Protein AF-A0A3M7KXT3-F1 (afdb_monomer)

InterPro domains:
  IPR011989 Armadillo-like helical [G3DSA:1.25.10.10] (1-145)
  IPR016024 Armadillo-type fold [SSF48371] (1-139)

Structure (mmCIF, N/CA/C/O backbone):
data_AF-A0A3M7KXT3-F1
#
_entry.id   AF-A0A3M7KXT3-F1
#
loop_
_atom_site.group_PDB
_atom_site.id
_atom_site.type_symbol
_atom_site.label_atom_id
_atom_site.label_alt_id
_atom_site.label_comp_id
_atom_site.label_asym_id
_atom_site.label_entity_id
_atom_site.label_seq_id
_atom_site.pdbx_PDB_ins_code
_atom_site.Cartn_x
_atom_site.Cartn_y
_atom_site.Cartn_z
_atom_site.occupancy
_atom_site.B_iso_or_equiv
_atom_site.auth_seq_id
_atom_site.auth_comp_id
_atom_site.auth_asym_id
_atom_site.auth_atom_id
_atom_site.pdbx_PDB_model_num
ATOM 1 N N . MET A 1 1 ? 2.727 11.391 -5.020 1.00 69.75 1 MET A N 1
ATOM 2 C CA . MET A 1 1 ? 3.467 11.493 -3.740 1.00 69.75 1 MET A CA 1
ATOM 3 C C . MET A 1 1 ? 3.603 10.136 -3.061 1.00 69.75 1 MET A C 1
ATOM 5 O O . MET A 1 1 ? 4.715 9.808 -2.690 1.00 69.75 1 MET A O 1
ATOM 9 N N . LEU A 1 2 ? 2.525 9.349 -2.922 1.00 79.75 2 LEU A N 1
ATOM 10 C CA . LEU A 1 2 ? 2.594 8.008 -2.310 1.00 79.75 2 LEU A CA 1
ATOM 11 C C . LEU A 1 2 ? 2.934 6.880 -3.294 1.00 79.75 2 LEU A C 1
ATOM 13 O O . LEU A 1 2 ? 3.527 5.891 -2.888 1.00 79.75 2 LEU A O 1
ATOM 17 N N . CYS A 1 3 ? 2.559 7.023 -4.567 1.00 87.19 3 CYS A N 1
ATOM 18 C CA . CYS A 1 3 ? 2.801 6.008 -5.591 1.00 87.19 3 CYS A CA 1
ATOM 19 C C . CYS A 1 3 ? 4.293 5.804 -5.874 1.00 87.19 3 CYS A C 1
ATOM 21 O O . CYS A 1 3 ? 5.064 6.766 -5.833 1.00 87.19 3 CYS A O 1
ATOM 23 N N . PHE A 1 4 ? 4.638 4.580 -6.274 1.00 83.00 4 PHE A N 1
ATOM 24 C CA . PHE A 1 4 ? 5.933 4.217 -6.843 1.00 83.00 4 PHE A CA 1
ATOM 25 C C . PHE A 1 4 ? 6.310 5.159 -8.001 1.00 83.00 4 PHE A C 1
ATOM 27 O O . PHE A 1 4 ? 5.580 5.272 -8.993 1.00 83.00 4 PHE A O 1
ATOM 34 N N . SER A 1 5 ? 7.409 5.896 -7.838 1.00 86.94 5 SER A N 1
ATOM 35 C CA . SER A 1 5 ? 7.856 6.935 -8.773 1.00 86.94 5 SER A CA 1
ATOM 36 C C . SER A 1 5 ? 8.741 6.381 -9.899 1.00 86.94 5 SER A C 1
ATOM 38 O O . SER A 1 5 ? 9.010 5.183 -9.989 1.00 86.94 5 SER A O 1
ATOM 40 N N . GLU A 1 6 ? 9.201 7.261 -10.790 1.00 87.25 6 GLU A N 1
ATOM 41 C CA . GLU A 1 6 ? 10.234 6.918 -11.775 1.00 87.25 6 GLU A CA 1
ATOM 42 C C . GLU A 1 6 ? 11.591 6.668 -11.115 1.00 87.25 6 GLU A C 1
ATOM 44 O O . GLU A 1 6 ? 12.204 5.650 -11.406 1.00 87.25 6 GLU A O 1
ATOM 49 N N . SER A 1 7 ? 11.990 7.488 -10.137 1.00 86.50 7 SER A N 1
ATOM 50 C CA . SER A 1 7 ? 13.215 7.256 -9.358 1.00 86.50 7 SER A CA 1
ATOM 51 C C . SER A 1 7 ? 13.180 5.932 -8.585 1.00 86.50 7 SER A C 1
ATOM 53 O O . SER A 1 7 ? 14.188 5.239 -8.482 1.00 86.50 7 SER A O 1
ATOM 55 N N . ASP A 1 8 ? 12.008 5.558 -8.054 1.00 86.81 8 ASP A N 1
ATOM 56 C CA . ASP A 1 8 ? 11.800 4.259 -7.409 1.00 86.81 8 ASP A CA 1
ATOM 57 C C . ASP A 1 8 ? 11.972 3.118 -8.435 1.00 86.81 8 ASP A C 1
ATOM 59 O O . ASP A 1 8 ? 12.552 2.080 -8.120 1.00 86.81 8 ASP A O 1
ATOM 63 N N . ALA A 1 9 ? 11.500 3.316 -9.673 1.00 88.25 9 ALA A N 1
ATOM 64 C CA . ALA A 1 9 ? 11.625 2.349 -10.763 1.00 88.25 9 ALA A CA 1
ATOM 65 C C . ALA A 1 9 ? 13.071 2.164 -11.233 1.00 88.25 9 ALA A C 1
ATOM 67 O O . ALA A 1 9 ? 13.482 1.028 -11.458 1.00 88.25 9 ALA A O 1
ATOM 68 N N . GLU A 1 10 ? 13.823 3.256 -11.363 1.00 90.31 10 GLU A N 1
ATOM 69 C CA . GLU A 1 10 ? 15.248 3.244 -11.703 1.00 90.31 10 GLU A CA 1
ATOM 70 C C . GLU A 1 10 ? 16.043 2.492 -10.633 1.00 90.31 10 GLU A C 1
ATOM 72 O O . GLU A 1 10 ? 16.705 1.503 -10.942 1.00 90.31 10 GLU A O 1
ATOM 77 N N . LEU A 1 11 ? 15.876 2.862 -9.357 1.00 88.62 11 LEU A N 1
ATOM 78 C CA . LEU A 1 11 ? 16.574 2.196 -8.258 1.00 88.62 11 LEU A CA 1
ATOM 79 C C . LEU A 1 11 ? 16.202 0.712 -8.151 1.00 88.62 11 LEU A C 1
ATOM 81 O O . LEU A 1 11 ? 17.066 -0.123 -7.898 1.00 88.62 11 LEU A O 1
ATOM 85 N N . TRP A 1 12 ? 14.931 0.363 -8.368 1.00 90.31 12 TRP A N 1
ATOM 86 C CA . TRP A 1 12 ? 14.499 -1.033 -8.393 1.00 90.31 12 TRP A CA 1
ATOM 87 C C . TRP A 1 12 ? 15.176 -1.839 -9.510 1.00 90.31 12 TRP A C 1
ATOM 89 O O . TRP A 1 12 ? 15.493 -3.010 -9.306 1.00 90.31 12 TRP A O 1
ATOM 99 N N . GLN A 1 13 ? 15.376 -1.241 -10.689 1.00 90.75 13 GLN A N 1
ATOM 100 C CA . GLN A 1 13 ? 16.032 -1.901 -11.821 1.00 90.75 13 GLN A CA 1
ATOM 101 C C . GLN A 1 13 ? 17.543 -2.035 -11.618 1.00 90.75 13 GLN A C 1
ATOM 103 O O . GLN A 1 13 ? 18.102 -3.084 -11.929 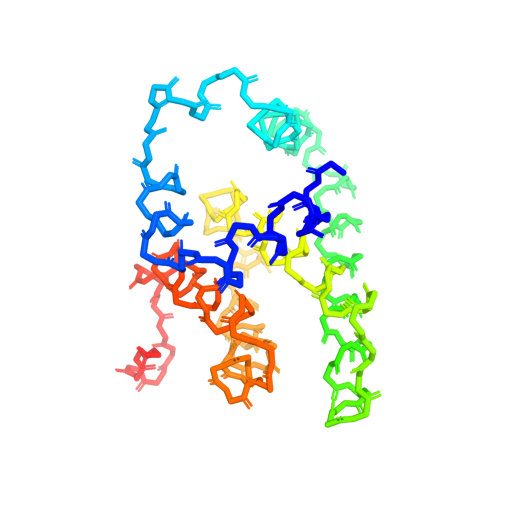1.00 90.75 13 GLN A O 1
ATOM 108 N N . GLU A 1 14 ? 18.196 -0.999 -11.093 1.00 92.94 14 GLU A N 1
ATOM 109 C CA . GLU A 1 14 ? 19.648 -0.974 -10.904 1.00 92.94 14 GLU A CA 1
ATOM 110 C C . GLU A 1 14 ? 20.096 -1.767 -9.673 1.00 92.94 14 GLU A C 1
ATOM 112 O O . GLU A 1 14 ? 21.071 -2.518 -9.729 1.00 92.94 14 GLU A O 1
ATOM 117 N N . ASN A 1 15 ? 19.400 -1.599 -8.545 1.00 91.25 15 ASN A N 1
ATOM 118 C CA . ASN A 1 15 ? 19.761 -2.206 -7.271 1.00 91.25 15 ASN A CA 1
ATOM 119 C C . ASN A 1 15 ? 18.525 -2.419 -6.367 1.00 91.25 15 ASN A C 1
ATOM 121 O O . ASN A 1 15 ? 18.273 -1.643 -5.437 1.00 91.25 15 ASN A O 1
ATOM 125 N N . PRO A 1 16 ? 17.758 -3.504 -6.580 1.00 87.50 16 PRO A N 1
ATOM 126 C CA . PRO A 1 16 ? 16.546 -3.773 -5.808 1.00 87.50 16 PRO A CA 1
ATOM 127 C C . PRO A 1 16 ? 16.821 -4.000 -4.314 1.00 87.50 16 PRO A C 1
ATOM 129 O O . PRO A 1 16 ? 15.963 -3.707 -3.484 1.00 87.50 16 PRO A O 1
ATOM 132 N N . HIS A 1 17 ? 18.012 -4.477 -3.935 1.00 87.31 17 HIS A N 1
ATOM 133 C CA . HIS A 1 17 ? 18.386 -4.618 -2.524 1.00 87.31 17 HIS A CA 1
ATOM 134 C C . HIS A 1 17 ? 18.513 -3.260 -1.833 1.00 87.31 17 HIS A C 1
ATOM 136 O O . HIS A 1 17 ? 18.034 -3.099 -0.712 1.00 87.31 17 HIS A O 1
ATOM 142 N N . GLU A 1 18 ? 19.109 -2.281 -2.514 1.00 86.94 18 GLU A N 1
ATOM 143 C CA . GLU A 1 18 ? 19.206 -0.912 -2.013 1.00 86.94 18 GLU A CA 1
ATOM 144 C C . GLU A 1 18 ? 17.829 -0.255 -1.921 1.00 86.94 18 GLU A C 1
ATOM 146 O O . GLU A 1 18 ? 17.537 0.387 -0.915 1.00 86.94 18 GLU A O 1
ATOM 151 N N . TYR A 1 19 ? 16.944 -0.481 -2.900 1.00 86.25 19 TYR A N 1
ATOM 152 C CA . TYR A 1 19 ? 15.551 -0.028 -2.811 1.00 86.25 19 TYR A CA 1
ATOM 153 C C . TYR A 1 19 ? 14.870 -0.530 -1.529 1.00 86.25 19 TYR A C 1
ATOM 155 O O . TYR A 1 19 ? 14.273 0.255 -0.790 1.00 86.25 19 TYR A O 1
ATOM 163 N N . ILE A 1 20 ? 14.988 -1.832 -1.242 1.00 84.62 20 ILE A N 1
ATOM 164 C CA . ILE A 1 20 ? 14.423 -2.418 -0.024 1.00 84.62 20 ILE A CA 1
ATOM 165 C C . ILE A 1 20 ? 15.083 -1.806 1.214 1.00 84.62 20 ILE A C 1
ATOM 167 O O . ILE A 1 20 ? 14.368 -1.349 2.099 1.00 84.62 20 ILE A O 1
ATOM 171 N N . ARG A 1 21 ? 16.422 -1.736 1.268 1.00 86.50 21 ARG A N 1
ATOM 172 C CA . ARG A 1 21 ? 17.169 -1.172 2.406 1.00 86.50 21 ARG A CA 1
ATOM 173 C C . ARG A 1 21 ? 16.723 0.256 2.725 1.00 86.50 21 ARG A C 1
ATOM 175 O O . ARG A 1 21 ? 16.440 0.546 3.884 1.00 86.50 21 ARG A O 1
ATOM 182 N N . LYS A 1 22 ? 16.616 1.117 1.708 1.00 80.69 22 LYS A N 1
ATOM 183 C CA . LYS A 1 22 ? 16.156 2.505 1.855 1.00 80.69 22 LYS A CA 1
ATOM 184 C C . LYS A 1 22 ? 14.741 2.600 2.407 1.00 80.69 22 LYS A C 1
ATOM 186 O O . LYS A 1 22 ? 14.474 3.459 3.236 1.00 80.69 22 LYS A O 1
ATOM 191 N N . GLY A 1 23 ? 13.853 1.689 2.010 1.00 73.31 23 GLY A N 1
ATOM 192 C CA . GLY A 1 23 ? 12.490 1.620 2.544 1.00 73.31 23 GLY A CA 1
ATOM 193 C C . GLY A 1 23 ? 12.402 1.349 4.054 1.00 73.31 23 GLY A C 1
ATOM 194 O O . GLY A 1 23 ? 11.344 1.573 4.634 1.00 73.31 23 GLY A O 1
ATOM 195 N N . TYR A 1 24 ? 13.485 0.888 4.689 1.00 70.94 24 TYR A N 1
ATOM 196 C CA . TYR A 1 24 ? 13.583 0.672 6.139 1.00 70.94 24 TYR A CA 1
ATOM 197 C C . TYR A 1 24 ? 14.554 1.647 6.832 1.00 70.94 24 TYR A C 1
ATOM 199 O O . TYR A 1 24 ? 14.770 1.541 8.042 1.00 70.94 24 TYR A O 1
ATOM 207 N N . ASP A 1 25 ? 15.141 2.598 6.098 1.00 76.56 25 ASP A N 1
ATOM 208 C CA . ASP A 1 25 ? 16.072 3.588 6.639 1.00 76.56 25 ASP A CA 1
ATOM 209 C C . ASP A 1 25 ? 15.306 4.799 7.195 1.00 76.56 25 ASP A C 1
ATOM 211 O O . ASP A 1 25 ? 14.981 5.753 6.489 1.00 76.56 25 ASP A O 1
ATOM 215 N N . ILE A 1 26 ? 15.009 4.752 8.496 1.00 58.78 26 ILE A N 1
ATOM 216 C CA . ILE A 1 26 ? 14.218 5.764 9.221 1.00 58.78 26 ILE A CA 1
ATOM 217 C C . ILE A 1 26 ? 14.809 7.181 9.077 1.00 58.78 26 ILE A C 1
ATOM 219 O O . ILE A 1 26 ? 14.072 8.167 9.116 1.00 58.78 26 ILE A O 1
ATOM 223 N N . ILE A 1 27 ? 16.133 7.302 8.921 1.00 57.25 27 ILE A N 1
ATOM 224 C CA . ILE A 1 27 ? 16.822 8.598 8.861 1.00 57.25 27 ILE A CA 1
ATOM 225 C C . ILE A 1 27 ? 16.683 9.221 7.467 1.00 57.25 27 ILE A C 1
ATOM 227 O O . ILE A 1 27 ? 16.436 10.426 7.359 1.00 57.25 27 ILE A O 1
ATOM 231 N N . GLU A 1 28 ? 16.803 8.415 6.409 1.00 61.69 28 GLU A N 1
ATOM 232 C CA . GLU A 1 28 ? 16.577 8.866 5.029 1.00 61.69 28 GLU A CA 1
ATOM 233 C C . GLU A 1 28 ? 15.084 9.165 4.788 1.00 61.69 28 GLU A C 1
ATOM 235 O O . GLU A 1 28 ? 14.740 10.136 4.108 1.00 61.69 28 GLU A O 1
ATOM 240 N N . ASP A 1 29 ? 14.187 8.404 5.427 1.00 62.12 29 ASP A N 1
ATOM 241 C CA . ASP A 1 29 ? 12.742 8.558 5.257 1.00 62.12 29 ASP A CA 1
ATOM 242 C C . ASP A 1 29 ? 12.165 9.794 5.974 1.00 62.12 29 ASP A C 1
ATOM 244 O O . ASP A 1 29 ? 11.166 10.354 5.522 1.00 62.12 29 ASP A O 1
ATOM 248 N N . LEU A 1 30 ? 12.808 10.304 7.035 1.00 53.81 30 LEU A N 1
ATOM 249 C CA . LEU A 1 30 ? 12.322 11.457 7.818 1.00 53.81 30 LEU A CA 1
ATOM 250 C C . LEU A 1 30 ? 12.105 12.732 6.978 1.00 53.81 30 LEU A C 1
ATOM 252 O O . LEU A 1 30 ? 11.229 13.540 7.292 1.00 53.81 30 LEU A O 1
ATOM 256 N N . HIS A 1 31 ? 12.872 12.904 5.899 1.00 57.16 31 HIS A N 1
ATOM 257 C CA . HIS A 1 31 ? 12.782 14.061 5.000 1.00 57.16 31 HIS A CA 1
ATOM 258 C C . HIS A 1 31 ? 12.130 13.729 3.652 1.00 57.16 31 HIS A C 1
ATOM 260 O O . HIS A 1 31 ? 12.094 14.573 2.752 1.00 57.16 31 HIS A O 1
ATOM 266 N N . SER A 1 32 ? 11.607 12.512 3.490 1.00 76.31 32 SER A N 1
ATOM 267 C CA . SER A 1 32 ? 11.011 12.093 2.231 1.00 76.31 32 SER A CA 1
ATOM 268 C C . SER A 1 32 ? 9.627 12.731 2.041 1.00 76.31 32 SER A C 1
ATOM 270 O O . SER A 1 32 ? 8.804 12.853 2.954 1.00 76.31 32 SER A O 1
ATOM 272 N N . THR A 1 33 ? 9.324 13.125 0.802 1.00 78.62 33 THR A N 1
ATOM 273 C CA . THR A 1 33 ? 7.985 13.599 0.407 1.00 78.62 33 THR A CA 1
ATOM 274 C C . THR A 1 33 ? 6.902 12.542 0.675 1.00 78.62 33 THR A C 1
ATOM 276 O O . THR A 1 33 ? 5.732 12.878 0.879 1.00 78.62 33 THR A O 1
ATOM 279 N N . LYS A 1 34 ? 7.298 11.264 0.692 1.00 81.31 34 LYS A N 1
ATOM 280 C CA . LYS A 1 34 ? 6.451 10.106 0.982 1.00 81.31 34 LYS A CA 1
ATOM 281 C C . LYS A 1 34 ? 6.052 10.095 2.465 1.00 81.31 34 LYS A C 1
ATOM 283 O O . LYS A 1 34 ? 4.856 10.082 2.751 1.00 81.31 34 LYS A O 1
ATOM 288 N N . THR A 1 35 ? 7.005 10.272 3.379 1.00 82.12 35 THR A N 1
ATOM 289 C CA . THR A 1 35 ? 6.760 10.403 4.827 1.00 82.12 35 THR A CA 1
ATOM 290 C C . THR A 1 35 ? 5.885 11.596 5.168 1.00 82.12 35 THR A C 1
ATOM 292 O O . THR A 1 35 ? 4.931 11.465 5.935 1.00 82.12 35 THR A O 1
ATOM 295 N N . ALA A 1 36 ? 6.134 12.757 4.558 1.00 84.88 36 ALA A N 1
ATOM 296 C CA . ALA A 1 36 ? 5.286 13.931 4.765 1.00 84.88 36 ALA A CA 1
ATOM 297 C C . ALA A 1 36 ? 3.820 13.660 4.369 1.00 84.88 36 ALA A C 1
ATOM 299 O O . ALA A 1 36 ? 2.897 14.015 5.105 1.00 84.88 36 ALA A O 1
ATOM 300 N N . ALA A 1 37 ? 3.595 12.980 3.238 1.00 87.00 37 ALA A N 1
ATOM 301 C CA . ALA A 1 37 ? 2.258 12.598 2.789 1.00 87.00 37 ALA A CA 1
ATOM 302 C C . ALA A 1 37 ? 1.603 11.546 3.706 1.00 87.00 37 ALA A C 1
ATOM 304 O O . ALA A 1 37 ? 0.411 11.651 3.997 1.00 87.00 37 ALA A O 1
ATOM 305 N N . MET A 1 38 ? 2.367 10.563 4.190 1.00 88.94 38 MET A N 1
ATOM 306 C CA . MET A 1 38 ? 1.893 9.550 5.141 1.00 88.94 38 MET A CA 1
ATOM 307 C C . MET A 1 38 ? 1.468 10.177 6.473 1.00 88.94 38 MET A C 1
ATOM 309 O O . MET A 1 38 ? 0.360 9.925 6.947 1.00 88.94 38 MET A O 1
ATOM 313 N N . ASN A 1 39 ? 2.299 11.061 7.031 1.00 88.38 39 ASN A N 1
ATOM 314 C CA . ASN A 1 39 ? 1.990 11.792 8.260 1.00 88.38 39 ASN A CA 1
ATOM 315 C C . ASN A 1 39 ? 0.739 12.660 8.089 1.00 88.38 39 ASN A C 1
ATOM 317 O O . ASN A 1 39 ? -0.139 12.660 8.951 1.00 88.38 39 ASN A O 1
ATOM 321 N N . PHE A 1 40 ? 0.607 13.343 6.949 1.00 88.25 40 PHE A N 1
ATOM 322 C CA . PHE A 1 40 ? -0.594 14.115 6.641 1.00 88.25 40 PHE A CA 1
ATOM 323 C C . PHE A 1 40 ? -1.856 13.239 6.602 1.00 88.25 40 PHE A C 1
ATOM 325 O O . PHE A 1 40 ? -2.867 13.608 7.200 1.00 88.25 40 PHE A O 1
ATOM 332 N N . LEU A 1 41 ? -1.810 12.071 5.947 1.00 87.94 41 LEU A N 1
ATOM 333 C CA . LEU A 1 41 ? -2.946 11.142 5.920 1.00 87.94 41 LEU A CA 1
ATOM 334 C C . LEU A 1 41 ? -3.333 10.665 7.321 1.00 87.94 41 LEU A C 1
ATOM 336 O O . LEU A 1 41 ? -4.524 10.621 7.647 1.00 87.94 41 LEU A O 1
ATOM 340 N N . LEU A 1 42 ? -2.338 10.327 8.143 1.00 89.00 42 LEU A N 1
ATOM 341 C CA . LEU A 1 42 ? -2.550 9.879 9.512 1.00 89.00 42 LEU A CA 1
ATOM 342 C C . LEU A 1 42 ? -3.244 10.967 10.344 1.00 89.00 42 LEU A C 1
ATOM 344 O O . LEU A 1 42 ? -4.268 10.698 10.977 1.00 89.00 42 LEU A O 1
ATOM 348 N N . GLU A 1 43 ? -2.745 12.202 10.288 1.00 88.81 43 GLU A N 1
ATOM 349 C CA . GLU A 1 43 ? -3.321 13.334 11.020 1.00 88.81 43 GLU A CA 1
ATOM 350 C C . GLU A 1 43 ? -4.716 13.719 10.515 1.00 88.81 43 GLU A C 1
ATOM 352 O O . GLU A 1 43 ? -5.622 13.973 11.318 1.00 88.81 43 GLU A O 1
ATOM 357 N N . LEU A 1 44 ? -4.946 13.680 9.199 1.00 86.44 44 LEU A N 1
ATOM 358 C CA . LEU A 1 44 ? -6.260 13.925 8.602 1.00 86.44 44 LEU A CA 1
ATOM 359 C C . LEU A 1 44 ? -7.302 12.907 9.094 1.00 86.44 44 LEU A C 1
ATOM 361 O O . LEU A 1 44 ? -8.423 13.282 9.460 1.00 86.44 44 LEU A O 1
ATOM 365 N N . CYS A 1 45 ? -6.930 11.625 9.129 1.00 85.81 45 CYS A N 1
ATOM 366 C CA . CYS A 1 45 ? -7.820 10.535 9.528 1.00 85.81 45 CYS A CA 1
ATOM 367 C C . CYS A 1 45 ? -8.050 10.467 11.044 1.00 85.81 45 CYS A C 1
ATOM 369 O O . CYS A 1 45 ? -9.125 10.040 11.474 1.00 85.81 45 CYS A O 1
ATOM 371 N N . LYS A 1 46 ? -7.084 10.917 11.857 1.00 82.56 46 LYS A N 1
ATOM 372 C CA . LYS A 1 46 ? -7.244 11.074 13.313 1.00 82.56 46 LYS A CA 1
ATOM 373 C C . LYS A 1 46 ? -8.122 12.272 13.671 1.00 82.56 46 LYS A C 1
ATOM 375 O O . LYS A 1 46 ? -9.005 12.143 14.515 1.00 82.56 46 LYS A O 1
ATOM 380 N N . SER A 1 47 ? -7.915 13.411 13.009 1.00 79.50 47 SER A N 1
ATOM 381 C CA . SER A 1 47 ? -8.586 14.676 13.339 1.00 79.50 47 SER A CA 1
ATOM 382 C C . SER A 1 47 ? -10.063 14.696 12.942 1.00 79.50 47 SER A C 1
ATOM 384 O O . SER A 1 47 ? -10.888 15.289 13.637 1.00 79.50 47 SER A O 1
ATOM 386 N N . ARG A 1 48 ? -10.427 14.059 11.818 1.00 73.44 48 ARG A N 1
ATOM 387 C CA . ARG A 1 48 ? -11.818 13.985 11.330 1.00 73.44 48 ARG A CA 1
ATOM 388 C C . ARG A 1 48 ? -12.159 12.587 10.806 1.00 73.44 48 ARG A C 1
ATOM 390 O O . ARG A 1 48 ? -12.321 12.397 9.603 1.00 73.44 48 ARG A O 1
ATOM 397 N N . PRO A 1 49 ? -12.312 11.593 11.698 1.00 66.31 49 PRO A N 1
ATOM 398 C CA . PRO A 1 49 ? -12.519 10.206 11.287 1.00 66.31 49 PRO A CA 1
ATOM 399 C C . PRO A 1 49 ? -13.877 9.971 10.612 1.00 66.31 49 PRO A C 1
ATOM 401 O O . PRO A 1 49 ? -14.008 9.051 9.807 1.00 66.31 49 PRO A O 1
ATOM 404 N N . LYS A 1 50 ? -14.898 10.780 10.931 1.00 69.62 50 LYS A N 1
ATOM 405 C CA . LYS A 1 50 ? -16.220 10.700 10.294 1.00 69.62 50 LYS A CA 1
ATOM 406 C C . LYS A 1 50 ? -16.131 11.299 8.885 1.00 69.62 50 LYS A C 1
ATOM 408 O O . LYS A 1 50 ? -15.931 12.502 8.751 1.00 69.62 50 LYS A O 1
ATOM 413 N N . GLY A 1 51 ? -16.272 10.466 7.854 1.00 77.88 51 GLY A N 1
ATOM 414 C CA . GLY A 1 51 ? -16.278 10.878 6.446 1.00 77.88 51 GLY A CA 1
ATOM 415 C C . GLY A 1 51 ? -14.934 10.704 5.737 1.00 77.88 51 GLY A C 1
ATOM 416 O O . GLY A 1 51 ? -14.871 9.971 4.756 1.00 77.88 51 GLY A O 1
ATOM 417 N N . ASN A 1 52 ? -13.848 11.305 6.241 1.00 84.81 52 ASN A N 1
ATOM 418 C CA . ASN A 1 52 ? -12.557 11.280 5.532 1.00 84.81 52 ASN A CA 1
ATOM 419 C C . ASN A 1 52 ? -11.938 9.882 5.471 1.00 84.81 52 ASN A C 1
ATOM 421 O O . ASN A 1 52 ? -11.467 9.466 4.418 1.00 84.81 52 ASN A O 1
ATOM 425 N N . LEU A 1 53 ? -11.958 9.151 6.590 1.00 87.62 53 LEU A N 1
ATOM 426 C CA . LEU A 1 53 ? -11.390 7.805 6.647 1.00 87.62 53 LEU A CA 1
ATOM 427 C C . LEU A 1 53 ? -12.182 6.830 5.766 1.00 87.62 53 LEU A C 1
ATOM 429 O O . LEU A 1 53 ? -11.583 6.022 5.068 1.00 87.62 53 LEU A O 1
ATOM 433 N N . ASP A 1 54 ? -13.515 6.945 5.748 1.00 89.12 54 ASP A N 1
ATOM 434 C CA . ASP A 1 54 ? -14.370 6.115 4.889 1.00 89.12 54 ASP A CA 1
ATOM 435 C C . ASP A 1 54 ? -14.106 6.382 3.411 1.00 89.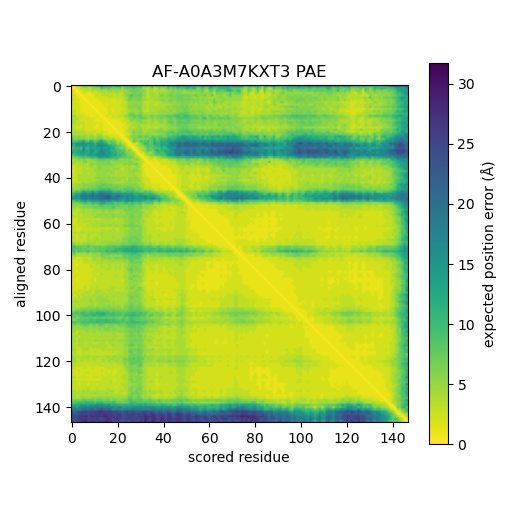12 54 ASP A C 1
AT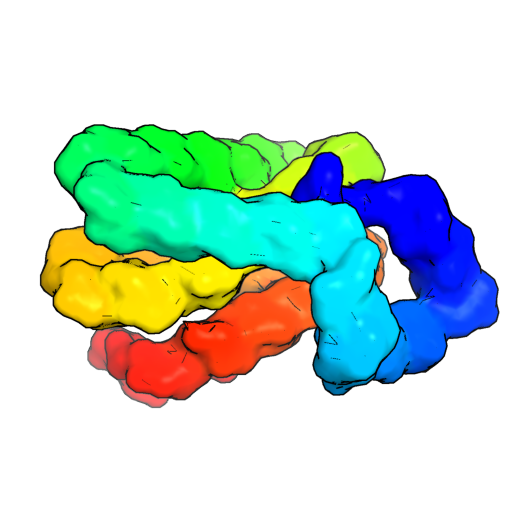OM 437 O O . ASP A 1 54 ? -13.821 5.445 2.670 1.00 89.12 54 ASP A O 1
ATOM 441 N N . ALA A 1 55 ? -14.141 7.652 3.002 1.00 91.19 55 ALA A N 1
ATOM 442 C CA . ALA A 1 55 ? -13.907 8.043 1.618 1.00 91.19 55 ALA A CA 1
ATOM 443 C C . ALA A 1 55 ? -12.510 7.624 1.140 1.00 91.19 55 ALA A C 1
ATOM 445 O O . ALA A 1 55 ? -12.358 7.118 0.029 1.00 91.19 55 ALA A O 1
ATOM 446 N N . LEU A 1 56 ? -11.493 7.787 1.993 1.00 92.00 56 LEU A N 1
ATOM 447 C CA . LEU A 1 56 ? -10.126 7.399 1.675 1.00 92.00 56 LEU A CA 1
ATOM 448 C C . LEU A 1 56 ? -9.995 5.882 1.516 1.00 92.00 56 LEU A C 1
ATOM 450 O O . LEU A 1 56 ? -9.493 5.428 0.493 1.00 92.00 56 LEU A O 1
ATOM 454 N N . VAL A 1 57 ? -10.469 5.094 2.487 1.00 92.06 57 VAL A N 1
ATOM 455 C CA . VAL A 1 57 ? -10.398 3.623 2.422 1.00 92.06 57 VAL A CA 1
ATOM 456 C C . VAL A 1 57 ? -11.169 3.099 1.213 1.00 92.06 57 VAL A C 1
ATOM 458 O O . VAL A 1 57 ? -10.643 2.268 0.479 1.00 92.06 57 VAL A O 1
ATOM 461 N N . GLN A 1 58 ? -12.372 3.620 0.953 1.00 93.75 58 GLN A N 1
ATOM 462 C CA . GLN A 1 58 ? -13.163 3.253 -0.225 1.00 93.75 58 GLN A CA 1
ATOM 463 C C . GLN A 1 58 ? -12.421 3.558 -1.528 1.00 93.75 58 GLN A C 1
ATOM 465 O O . GLN A 1 58 ? -12.399 2.720 -2.426 1.00 93.75 58 GLN A O 1
ATOM 470 N N . HIS A 1 59 ? -11.774 4.722 -1.622 1.00 95.56 59 HIS A N 1
ATOM 471 C CA . HIS A 1 59 ? -10.977 5.075 -2.791 1.00 95.56 59 HIS A CA 1
ATOM 472 C C . HIS A 1 59 ? -9.789 4.121 -2.986 1.00 95.56 59 HIS A C 1
ATOM 474 O O . HIS A 1 59 ? -9.588 3.618 -4.090 1.00 95.56 59 HIS A O 1
ATOM 480 N N . MET A 1 60 ? -9.039 3.817 -1.920 1.00 96.31 60 MET A N 1
ATOM 481 C CA . MET A 1 60 ? -7.882 2.916 -1.997 1.00 96.31 60 MET A CA 1
ATOM 482 C C . MET A 1 60 ? -8.293 1.487 -2.368 1.00 96.31 60 MET A C 1
ATOM 484 O O . MET A 1 60 ? -7.698 0.893 -3.264 1.00 96.31 60 MET A O 1
ATOM 488 N N . VAL A 1 61 ? -9.351 0.953 -1.750 1.00 95.62 61 VAL A N 1
ATOM 489 C CA . VAL A 1 61 ? -9.903 -0.367 -2.101 1.00 95.62 61 VAL A CA 1
ATOM 490 C C . VAL A 1 61 ? -10.424 -0.383 -3.542 1.00 95.62 61 VAL A C 1
ATOM 492 O O . VAL A 1 61 ? -10.234 -1.374 -4.244 1.00 95.62 61 VAL A O 1
ATOM 495 N N . GLY A 1 62 ? -11.006 0.722 -4.023 1.00 97.19 62 GLY A N 1
ATOM 496 C CA . GLY A 1 62 ? -11.404 0.888 -5.423 1.00 97.19 62 GLY A CA 1
ATOM 497 C C . GLY A 1 62 ? -10.231 0.731 -6.394 1.00 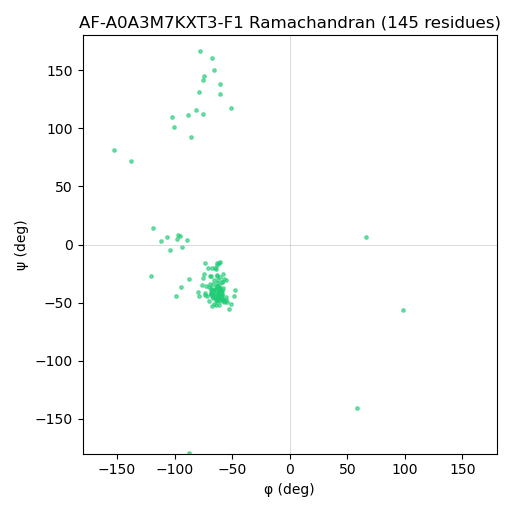97.19 62 GLY A C 1
ATOM 498 O O . GLY A 1 62 ? -10.325 -0.055 -7.334 1.00 97.19 62 GLY A O 1
ATOM 499 N N . ILE A 1 63 ? -9.094 1.379 -6.116 1.00 97.19 63 ILE A N 1
ATOM 500 C CA . ILE A 1 63 ? -7.862 1.238 -6.916 1.00 97.19 63 ILE A CA 1
ATOM 501 C C . ILE A 1 63 ? -7.370 -0.216 -6.921 1.00 97.19 63 ILE A C 1
ATOM 503 O O . ILE A 1 63 ? -7.008 -0.747 -7.970 1.00 97.19 63 ILE A O 1
ATOM 507 N N . LEU A 1 64 ? -7.371 -0.885 -5.764 1.00 97.00 64 LEU A N 1
ATOM 508 C CA . LEU A 1 64 ? -6.977 -2.295 -5.684 1.00 97.00 64 LEU A CA 1
ATOM 509 C C . LEU A 1 64 ? -7.960 -3.213 -6.428 1.00 97.00 64 LEU A C 1
ATOM 511 O O . LEU A 1 64 ? -7.566 -4.253 -6.953 1.00 97.00 64 LEU A O 1
ATOM 515 N N . GLY A 1 65 ? -9.240 -2.842 -6.484 1.00 96.56 65 GLY A N 1
ATOM 516 C CA . GLY A 1 65 ? -10.252 -3.504 -7.304 1.00 96.56 65 GLY A CA 1
ATOM 517 C C . GLY A 1 65 ? -9.998 -3.335 -8.801 1.00 96.56 65 GLY A C 1
ATOM 518 O O . GLY A 1 65 ? -10.039 -4.328 -9.525 1.00 96.56 65 GLY A O 1
ATOM 519 N N . GLU A 1 66 ? -9.681 -2.115 -9.249 1.00 96.50 66 GLU A N 1
ATOM 520 C CA . GLU A 1 66 ? -9.282 -1.816 -10.635 1.00 96.50 66 GLU A CA 1
ATOM 521 C C . GLU A 1 66 ? -8.066 -2.656 -11.047 1.00 96.50 66 GLU A C 1
ATOM 523 O O . GLU A 1 66 ? -8.100 -3.327 -12.078 1.00 96.50 66 GLU A O 1
ATOM 528 N N . PHE A 1 67 ? -7.018 -2.677 -10.214 1.00 96.44 67 PHE A N 1
ATOM 529 C CA . PHE A 1 67 ? -5.813 -3.468 -10.472 1.00 96.44 67 PHE A CA 1
ATOM 530 C C . PHE A 1 67 ? -6.125 -4.966 -10.576 1.00 96.44 67 PHE A C 1
ATOM 532 O O . PHE A 1 67 ? -5.719 -5.619 -11.537 1.00 96.44 67 PHE A O 1
ATOM 539 N N . ARG A 1 68 ? -6.910 -5.510 -9.635 1.00 94.38 68 ARG A N 1
ATOM 540 C CA . ARG A 1 68 ? -7.312 -6.924 -9.665 1.00 94.38 68 ARG A CA 1
ATOM 541 C C . ARG A 1 68 ? -8.107 -7.269 -10.925 1.00 94.38 68 ARG A C 1
ATOM 543 O O . ARG A 1 68 ? -7.885 -8.325 -11.508 1.00 94.38 68 ARG A O 1
ATOM 550 N N . ALA A 1 69 ? -9.030 -6.400 -11.336 1.00 95.31 69 ALA A N 1
ATOM 551 C CA . ALA A 1 69 ? -9.862 -6.615 -12.518 1.00 95.31 69 ALA A CA 1
ATOM 552 C C . ALA A 1 69 ? -9.053 -6.585 -13.825 1.00 95.31 69 ALA A C 1
ATOM 554 O O . ALA A 1 69 ? -9.370 -7.329 -14.750 1.00 95.31 69 ALA A O 1
ATOM 555 N N . ALA A 1 70 ? -8.001 -5.764 -13.894 1.00 94.56 70 ALA A N 1
ATOM 556 C CA . ALA A 1 70 ? -7.092 -5.723 -15.038 1.00 94.56 70 ALA A CA 1
ATOM 557 C C . ALA A 1 70 ? -6.226 -6.995 -15.162 1.00 94.56 70 ALA A C 1
ATOM 559 O O . ALA A 1 70 ? -5.830 -7.373 -16.269 1.00 94.56 70 ALA A O 1
ATOM 560 N N . GLY A 1 71 ? -5.954 -7.679 -14.043 1.00 90.31 71 GLY A N 1
ATOM 561 C CA . GLY A 1 71 ? -5.223 -8.945 -14.018 1.00 90.31 71 GLY A CA 1
ATOM 562 C C . GLY A 1 71 ? -3.821 -8.827 -14.639 1.00 90.31 71 GLY A C 1
ATOM 563 O O . GLY A 1 71 ? -3.162 -7.800 -14.472 1.00 90.31 71 GLY A O 1
ATOM 564 N N . PRO A 1 72 ? -3.350 -9.837 -15.397 1.00 85.50 72 PRO A N 1
ATOM 565 C CA . PRO A 1 72 ? -2.042 -9.790 -16.061 1.00 85.50 72 PRO A CA 1
ATOM 566 C C . PRO A 1 72 ? -1.876 -8.652 -17.081 1.00 85.50 72 PRO A C 1
ATOM 568 O O . PRO A 1 72 ? -0.756 -8.373 -17.495 1.00 85.50 72 PRO A O 1
ATOM 571 N N . GLY A 1 73 ? -2.973 -8.016 -17.511 1.00 85.62 73 GLY A N 1
ATOM 572 C CA . GLY A 1 73 ? -2.968 -6.888 -18.443 1.00 85.62 73 GLY A CA 1
ATOM 573 C C . GLY A 1 73 ? -2.851 -5.514 -17.777 1.00 85.62 73 GLY A C 1
ATOM 574 O O . GLY A 1 73 ? -2.956 -4.508 -18.476 1.00 85.62 73 GLY A O 1
ATOM 575 N N . ALA A 1 74 ? -2.678 -5.447 -16.452 1.00 91.44 74 ALA A N 1
ATOM 576 C CA . ALA A 1 74 ? -2.502 -4.184 -15.744 1.00 91.44 74 ALA A CA 1
ATOM 577 C C . ALA A 1 74 ? -1.249 -3.445 -16.237 1.00 91.44 74 ALA A C 1
ATOM 579 O O . ALA A 1 74 ? -0.156 -4.010 -16.303 1.00 91.44 74 ALA A O 1
ATOM 580 N N . ASP A 1 75 ? -1.405 -2.165 -16.574 1.00 91.88 75 ASP A N 1
ATOM 581 C CA . ASP A 1 75 ? -0.275 -1.334 -16.967 1.00 91.88 75 ASP A CA 1
ATOM 582 C C . ASP A 1 75 ? 0.546 -0.870 -15.749 1.00 91.88 75 ASP A C 1
ATOM 584 O O . ASP A 1 75 ? 0.132 -0.947 -14.585 1.00 91.88 75 ASP A O 1
ATOM 588 N N . LEU A 1 76 ? 1.745 -0.351 -16.025 1.00 90.56 76 LEU A N 1
ATOM 589 C CA . LEU A 1 76 ? 2.639 0.139 -14.980 1.00 90.56 76 LEU A CA 1
ATOM 590 C C . LEU A 1 76 ? 2.031 1.317 -14.200 1.00 90.56 76 LEU A C 1
ATOM 592 O O . LEU A 1 76 ? 2.317 1.475 -13.015 1.00 90.56 76 LEU A O 1
ATOM 596 N N . ALA A 1 77 ? 1.196 2.149 -14.827 1.00 93.38 77 ALA A N 1
ATOM 597 C CA . ALA A 1 77 ? 0.579 3.291 -14.157 1.00 93.38 77 ALA A CA 1
ATOM 598 C C . ALA A 1 77 ? -0.431 2.836 -13.091 1.00 93.38 77 ALA A C 1
ATOM 600 O O . ALA A 1 77 ? -0.445 3.366 -11.976 1.00 93.38 77 ALA A O 1
ATOM 601 N N . LEU A 1 78 ? -1.233 1.819 -13.400 1.00 95.19 78 LEU A N 1
ATOM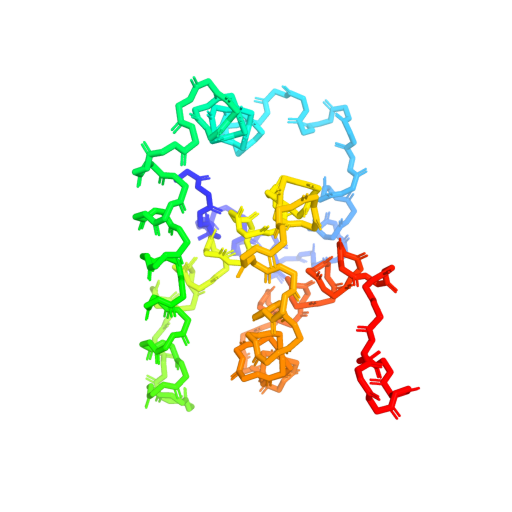 602 C CA . LEU A 1 78 ? -2.167 1.193 -12.478 1.00 95.19 78 LEU A CA 1
ATOM 603 C C . 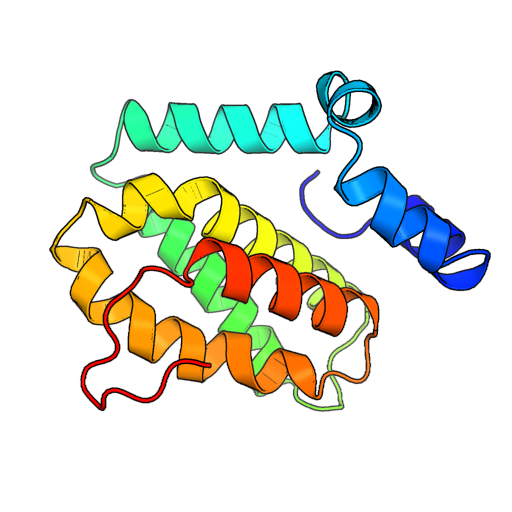LEU A 1 78 ? -1.427 0.425 -11.380 1.00 95.19 78 LEU A C 1
ATOM 605 O O . LEU A 1 78 ? -1.801 0.546 -10.216 1.00 95.19 78 LEU A O 1
ATOM 609 N N . ALA A 1 79 ? -0.330 -0.264 -11.710 1.00 95.00 79 ALA A N 1
ATOM 610 C CA . ALA A 1 79 ? 0.534 -0.899 -10.714 1.00 95.00 79 ALA A CA 1
ATOM 611 C C . ALA A 1 79 ? 1.112 0.121 -9.713 1.00 95.00 79 ALA A C 1
ATOM 613 O O . ALA A 1 79 ? 1.034 -0.078 -8.502 1.00 95.00 79 ALA A O 1
ATOM 614 N N . ARG A 1 80 ? 1.593 1.277 -10.197 1.00 94.38 80 ARG A N 1
ATOM 615 C CA . ARG A 1 80 ? 2.074 2.383 -9.347 1.00 94.38 80 ARG A CA 1
ATOM 616 C C . ARG A 1 80 ? 0.972 2.945 -8.442 1.00 94.38 80 ARG A C 1
ATOM 618 O O . ARG A 1 80 ? 1.234 3.275 -7.284 1.00 94.38 80 ARG A O 1
ATOM 625 N N . ARG A 1 81 ? -0.261 3.068 -8.950 1.00 95.94 81 ARG A N 1
ATOM 626 C CA . ARG A 1 81 ? -1.429 3.498 -8.154 1.00 95.94 81 ARG A CA 1
ATOM 627 C C . ARG A 1 81 ? -1.787 2.467 -7.081 1.00 95.94 81 ARG A C 1
ATOM 629 O O . ARG A 1 81 ? -2.053 2.866 -5.950 1.00 95.94 81 ARG A O 1
ATOM 636 N N . ALA A 1 82 ? -1.758 1.177 -7.414 1.00 96.81 82 ALA A N 1
ATOM 637 C CA . ALA A 1 82 ? -1.992 0.090 -6.467 1.00 96.81 82 ALA A CA 1
ATOM 638 C C . ALA A 1 82 ? -0.941 0.072 -5.345 1.00 96.81 82 ALA A C 1
ATOM 640 O O . ALA A 1 82 ? -1.310 -0.036 -4.178 1.00 96.81 82 ALA A O 1
ATOM 641 N N . ASP A 1 83 ? 0.337 0.293 -5.668 1.00 95.44 83 ASP A N 1
ATOM 642 C CA . ASP A 1 83 ? 1.406 0.432 -4.669 1.00 95.44 83 ASP A CA 1
ATOM 643 C C . ASP A 1 83 ? 1.114 1.576 -3.681 1.00 95.44 83 ASP A C 1
ATOM 645 O O . ASP A 1 83 ? 1.149 1.386 -2.461 1.00 95.44 83 ASP A O 1
ATOM 649 N N . GLY A 1 84 ? 0.726 2.744 -4.206 1.00 94.88 84 GLY A N 1
ATOM 650 C CA . GLY A 1 84 ? 0.338 3.897 -3.393 1.00 94.88 84 GLY A CA 1
ATOM 651 C C . GLY A 1 84 ? -0.895 3.634 -2.519 1.00 94.88 84 GLY A C 1
ATOM 652 O O . GLY A 1 84 ? -0.941 4.090 -1.375 1.00 94.88 84 GLY A O 1
ATOM 653 N N . ALA A 1 85 ? -1.870 2.871 -3.023 1.00 96.62 85 ALA A N 1
ATOM 654 C CA . ALA A 1 85 ? -3.048 2.466 -2.261 1.00 96.62 85 ALA A CA 1
ATOM 655 C C . ALA A 1 85 ? -2.684 1.522 -1.104 1.00 96.62 85 ALA A C 1
ATOM 657 O O . ALA A 1 85 ? -3.115 1.746 0.029 1.00 96.62 85 ALA A O 1
ATOM 658 N N . CYS A 1 86 ? -1.828 0.527 -1.354 1.00 96.06 86 CYS A N 1
ATOM 659 C CA . CYS A 1 86 ? -1.286 -0.346 -0.314 1.00 96.06 86 CYS A CA 1
ATOM 660 C C . CYS A 1 86 ? -0.515 0.444 0.750 1.00 96.06 86 CYS A C 1
ATOM 662 O O . CYS A 1 86 ? -0.715 0.219 1.944 1.00 96.06 86 CYS A O 1
ATOM 664 N N . LEU A 1 87 ? 0.323 1.402 0.337 1.00 94.44 87 LEU A N 1
ATOM 665 C CA . LEU A 1 87 ? 1.064 2.259 1.263 1.00 94.44 87 LEU A CA 1
ATOM 666 C C . LEU A 1 87 ? 0.120 3.084 2.150 1.00 94.44 87 LEU A C 1
ATOM 668 O O . LEU A 1 87 ? 0.309 3.133 3.365 1.00 94.44 87 LEU A O 1
ATOM 672 N N . ALA A 1 88 ? -0.917 3.695 1.572 1.00 94.69 88 ALA A N 1
ATOM 673 C CA . ALA A 1 88 ? -1.901 4.472 2.324 1.00 94.69 88 ALA A CA 1
ATOM 674 C C . ALA A 1 88 ? -2.674 3.610 3.338 1.00 94.69 88 ALA A C 1
ATOM 676 O O . ALA A 1 88 ? -2.847 4.024 4.484 1.00 94.69 88 ALA A O 1
ATOM 677 N N . ILE A 1 89 ? -3.100 2.405 2.944 1.00 95.38 89 ILE A N 1
ATOM 678 C CA . ILE A 1 89 ? -3.799 1.465 3.835 1.00 95.38 89 ILE A CA 1
ATOM 679 C C . ILE A 1 89 ? -2.880 1.012 4.975 1.00 95.38 89 ILE A C 1
ATOM 681 O O . ILE A 1 89 ? -3.287 1.068 6.134 1.00 95.38 89 ILE A O 1
ATOM 685 N N . GLY A 1 90 ? -1.640 0.617 4.672 1.00 94.06 90 GLY A N 1
ATOM 686 C CA . GLY A 1 90 ? -0.673 0.194 5.689 1.00 94.06 90 GLY A CA 1
ATOM 687 C C . GLY A 1 90 ? -0.291 1.317 6.653 1.00 94.06 90 GLY A C 1
ATOM 688 O O . GLY A 1 90 ? -0.198 1.082 7.851 1.00 94.06 90 GLY A O 1
ATOM 689 N N . THR A 1 91 ? -0.180 2.559 6.170 1.00 92.62 91 THR A N 1
ATOM 690 C CA . THR A 1 91 ? 0.044 3.750 7.020 1.00 92.62 91 THR A CA 1
ATOM 691 C C . THR A 1 91 ? -1.067 3.936 8.058 1.00 92.62 91 THR A C 1
ATOM 693 O O . THR A 1 91 ? -0.835 4.440 9.155 1.00 92.62 91 THR A O 1
ATOM 696 N N . LEU A 1 92 ? -2.292 3.538 7.715 1.00 92.88 92 LEU A N 1
ATOM 697 C CA . LEU A 1 92 ? -3.469 3.666 8.569 1.00 92.88 92 LEU A CA 1
ATOM 698 C C . LEU A 1 92 ? -3.768 2.393 9.370 1.00 92.88 92 LEU A C 1
ATOM 700 O O . LEU A 1 92 ? -4.812 2.350 10.023 1.00 92.88 92 LEU A O 1
ATOM 704 N N . SER A 1 93 ? -2.893 1.380 9.351 1.00 94.06 93 SER A N 1
ATOM 705 C CA . SER A 1 93 ? -3.151 0.066 9.956 1.00 94.06 93 SER A CA 1
ATOM 706 C C . SER A 1 93 ? -3.623 0.175 11.408 1.00 94.06 93 SER A C 1
ATOM 708 O O . SER A 1 93 ? -4.705 -0.309 11.732 1.00 94.06 93 SER A O 1
ATOM 710 N N . GLU A 1 94 ? -2.908 0.920 12.252 1.00 91.69 94 GLU A N 1
ATOM 711 C CA . GLU A 1 94 ? -3.259 1.127 13.663 1.00 91.69 94 GLU A CA 1
ATOM 712 C C . GLU A 1 94 ? -4.633 1.789 13.847 1.00 91.69 94 GLU A C 1
ATOM 714 O O . GLU A 1 94 ? -5.432 1.387 14.694 1.00 91.69 94 GLU A O 1
ATOM 719 N N . VAL A 1 95 ? -4.959 2.777 13.007 1.00 90.75 95 VAL A N 1
ATOM 720 C CA . VAL A 1 95 ? -6.259 3.465 13.051 1.00 90.75 95 VAL A CA 1
ATOM 721 C C . VAL A 1 95 ? -7.390 2.528 12.621 1.00 90.75 95 VAL A C 1
ATOM 723 O O . VAL A 1 95 ? -8.493 2.597 13.172 1.00 90.75 95 VAL A O 1
ATOM 726 N N . LEU A 1 96 ? -7.139 1.671 11.630 1.00 92.06 96 LEU A N 1
ATOM 727 C CA . LEU A 1 96 ? -8.117 0.723 11.103 1.00 92.06 96 LEU A CA 1
ATOM 728 C C . LEU A 1 96 ? -8.375 -0.421 12.090 1.00 92.06 96 LEU A C 1
ATOM 730 O O . LEU A 1 96 ? -9.538 -0.721 12.359 1.00 92.06 96 LEU A O 1
ATOM 734 N N . LYS A 1 97 ? -7.324 -0.993 12.691 1.00 91.31 97 LYS A N 1
ATOM 735 C CA . LYS A 1 97 ? -7.417 -2.073 13.692 1.00 91.31 97 LYS A CA 1
ATOM 736 C C . LYS A 1 97 ? -8.236 -1.665 14.919 1.00 91.31 97 LYS A C 1
ATOM 738 O O . LYS A 1 97 ? -9.045 -2.443 15.411 1.00 91.31 97 LYS A O 1
ATOM 743 N N . GLN A 1 98 ? -8.089 -0.424 15.387 1.00 89.19 98 GLN A N 1
ATOM 744 C CA . GLN A 1 98 ? -8.794 0.076 16.577 1.00 89.19 98 GLN A CA 1
ATOM 745 C C . GLN A 1 98 ? -10.292 0.348 16.351 1.00 89.19 98 GLN A C 1
ATOM 747 O O . GLN A 1 98 ? -11.051 0.524 17.306 1.00 89.19 98 GLN A O 1
ATOM 752 N N . LYS A 1 99 ? -10.751 0.426 15.097 1.00 88.12 99 LYS A N 1
ATOM 753 C CA . LYS A 1 99 ? -12.139 0.764 14.762 1.00 88.12 99 LYS A CA 1
ATOM 754 C C . LYS A 1 99 ? -12.915 -0.497 14.391 1.00 88.12 99 LYS A C 1
ATOM 756 O O . LYS A 1 99 ? -12.760 -1.017 13.291 1.00 88.12 99 LYS A O 1
ATOM 761 N N . ALA A 1 100 ? -13.848 -0.903 15.256 1.00 85.81 100 ALA A N 1
ATOM 762 C CA . ALA A 1 100 ? -14.657 -2.121 15.098 1.00 85.81 100 ALA A CA 1
ATOM 763 C C . ALA A 1 100 ? -15.287 -2.298 13.701 1.00 85.81 100 ALA A C 1
ATOM 765 O O . ALA A 1 100 ? -15.285 -3.399 13.160 1.00 85.81 100 ALA A O 1
ATOM 766 N N . ARG A 1 101 ? -15.765 -1.205 13.082 1.00 86.12 101 ARG A N 1
ATOM 767 C CA . ARG A 1 101 ? -16.341 -1.237 11.724 1.00 86.12 101 ARG A CA 1
ATOM 768 C C . ARG A 1 101 ? -15.373 -1.748 10.651 1.00 86.12 101 ARG A C 1
ATOM 770 O O . ARG A 1 101 ? -15.823 -2.318 9.669 1.00 86.12 101 ARG A O 1
ATOM 777 N N . TYR A 1 102 ? -14.074 -1.492 10.813 1.00 88.75 102 TYR A N 1
ATOM 778 C CA . TYR A 1 102 ? -13.048 -1.900 9.857 1.00 88.75 102 TYR A CA 1
ATOM 779 C C . TYR A 1 102 ? -12.423 -3.222 10.244 1.00 88.75 102 TYR A C 1
ATOM 781 O O . TYR A 1 102 ? -12.169 -4.012 9.347 1.00 88.75 102 TYR A O 1
ATOM 789 N N . ALA A 1 103 ? -12.231 -3.486 11.540 1.00 85.88 103 ALA A N 1
ATOM 790 C CA . ALA A 1 103 ? -11.637 -4.729 12.024 1.00 85.88 103 ALA A CA 1
ATOM 791 C C . ALA A 1 103 ? -12.282 -5.973 11.381 1.00 85.88 103 ALA A C 1
ATOM 793 O O . ALA A 1 103 ? -11.571 -6.829 10.868 1.00 85.88 103 ALA A O 1
ATOM 794 N N . ALA A 1 104 ? -13.617 -6.009 11.286 1.00 85.94 104 ALA A N 1
ATOM 795 C CA . ALA A 1 104 ? -14.350 -7.108 10.646 1.00 85.94 104 ALA A CA 1
ATOM 796 C C . ALA A 1 104 ? -14.152 -7.218 9.118 1.00 85.94 104 ALA A C 1
ATOM 798 O O . ALA A 1 104 ? -14.425 -8.258 8.534 1.00 85.94 104 ALA A O 1
ATOM 799 N N . SER A 1 105 ? -13.720 -6.144 8.454 1.00 89.44 105 SER A N 1
ATOM 800 C CA . SER A 1 105 ? -13.493 -6.088 7.002 1.00 89.44 105 SER A CA 1
ATOM 801 C C . SER A 1 105 ? -12.011 -6.145 6.609 1.00 89.44 105 SER A C 1
ATOM 803 O O . SER A 1 105 ? -11.713 -6.183 5.417 1.00 89.44 105 SER A O 1
ATOM 805 N N . LEU A 1 106 ? -11.078 -6.134 7.571 1.00 91.81 106 LEU A N 1
ATOM 806 C CA . LEU A 1 106 ? -9.639 -6.140 7.288 1.00 91.81 106 LEU A CA 1
ATOM 807 C C . LEU A 1 106 ? -9.196 -7.462 6.665 1.00 91.81 106 LEU A C 1
ATOM 809 O O . LEU A 1 106 ? -8.618 -7.447 5.585 1.00 91.81 106 LEU A O 1
ATOM 813 N N . GLU A 1 107 ? -9.517 -8.585 7.303 1.00 91.12 107 GLU A N 1
ATOM 814 C CA . GLU A 1 107 ? -9.213 -9.926 6.793 1.00 91.12 107 GLU A CA 1
ATOM 815 C C . GLU A 1 107 ? -9.718 -10.145 5.354 1.00 91.12 107 GLU A C 1
ATOM 817 O O . GLU A 1 107 ? -8.888 -10.405 4.479 1.00 91.12 107 GLU A O 1
ATOM 822 N N . PRO A 1 108 ? -11.016 -9.960 5.033 1.00 92.31 108 PRO A N 1
ATOM 823 C CA . PRO A 1 108 ? -11.487 -10.165 3.666 1.00 92.31 108 PRO A CA 1
ATOM 824 C C . PRO A 1 108 ? -10.851 -9.185 2.673 1.00 92.31 108 PRO A C 1
ATOM 826 O O . PRO A 1 108 ? -10.581 -9.571 1.539 1.00 92.31 108 PRO A O 1
ATOM 829 N N . MET A 1 109 ? -10.549 -7.946 3.078 1.00 94.56 109 MET A N 1
ATOM 830 C CA . MET A 1 109 ? -9.841 -6.992 2.217 1.00 94.56 109 MET A CA 1
ATOM 831 C C . MET A 1 109 ? -8.416 -7.468 1.900 1.00 94.56 109 MET A C 1
ATOM 833 O O . MET A 1 109 ? -8.019 -7.440 0.733 1.00 94.56 109 MET A O 1
ATOM 837 N N . LEU A 1 110 ? -7.671 -7.957 2.898 1.00 94.19 110 LEU A N 1
ATOM 838 C CA . LEU A 1 110 ? -6.320 -8.491 2.705 1.00 94.19 110 LEU A CA 1
ATOM 839 C C . LEU A 1 110 ? -6.333 -9.728 1.800 1.00 94.19 110 LEU A C 1
ATOM 841 O O . LEU A 1 110 ? -5.578 -9.776 0.829 1.00 94.19 110 LEU A O 1
ATOM 845 N N . LEU A 1 111 ? -7.228 -10.685 2.055 1.00 93.81 111 LEU A N 1
ATOM 846 C CA . LEU A 1 111 ? -7.357 -11.893 1.234 1.00 93.81 111 LEU A CA 1
ATOM 847 C C . LEU A 1 111 ? -7.755 -11.565 -0.210 1.00 93.81 111 LEU A C 1
ATOM 849 O O . LEU A 1 111 ? -7.212 -12.127 -1.158 1.00 93.81 111 LEU A O 1
ATOM 853 N N . GLN A 1 112 ? -8.682 -10.627 -0.398 1.00 94.81 112 GLN A N 1
ATOM 854 C CA . GLN A 1 112 ? -9.208 -10.297 -1.720 1.00 94.81 112 GLN A CA 1
ATOM 855 C C . GLN A 1 112 ? -8.248 -9.447 -2.561 1.00 94.81 112 GLN A C 1
ATOM 857 O O . GLN A 1 112 ? -8.251 -9.557 -3.791 1.00 94.81 112 GLN A O 1
ATOM 862 N N . HIS A 1 113 ? -7.488 -8.550 -1.930 1.00 95.44 113 HIS A N 1
ATOM 863 C CA . HIS A 1 113 ? -6.737 -7.517 -2.643 1.00 95.44 113 HIS A CA 1
ATOM 864 C C . HIS A 1 113 ? -5.232 -7.553 -2.422 1.00 95.44 113 HIS A C 1
ATOM 866 O O . HIS A 1 113 ? -4.517 -7.090 -3.303 1.00 95.44 113 HIS A O 1
ATOM 872 N N . VAL A 1 114 ? -4.747 -8.066 -1.290 1.00 94.56 114 VAL A N 1
ATOM 873 C CA . VAL A 1 114 ? -3.314 -8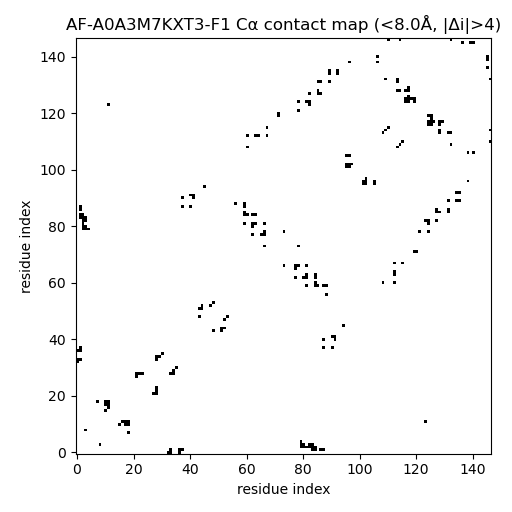.059 -0.957 1.00 94.56 114 VAL A CA 1
ATOM 874 C C . VAL A 1 114 ? -2.669 -9.396 -1.280 1.00 94.56 114 VAL A C 1
ATOM 876 O O . VAL A 1 114 ? -1.618 -9.405 -1.911 1.00 94.56 114 VAL A O 1
ATOM 879 N N . VAL A 1 115 ? -3.311 -10.516 -0.939 1.00 94.38 115 VAL A N 1
ATOM 880 C CA . VAL A 1 115 ? -2.778 -11.855 -1.244 1.00 94.38 115 VAL A CA 1
ATOM 881 C C . VAL A 1 115 ? -2.485 -12.042 -2.745 1.00 94.38 115 VAL A C 1
ATOM 883 O O . VAL A 1 115 ? -1.377 -12.458 -3.074 1.00 94.38 115 VAL A O 1
ATOM 886 N N . PRO A 1 116 ? -3.361 -11.642 -3.692 1.00 94.62 116 PRO A N 1
ATOM 887 C CA . PRO A 1 116 ? -3.054 -11.774 -5.120 1.00 94.62 116 PRO A CA 1
ATOM 888 C C . PRO A 1 116 ? -1.850 -10.944 -5.595 1.00 94.62 116 PRO A C 1
ATOM 890 O O . PRO A 1 116 ? -1.307 -11.204 -6.666 1.00 94.62 116 PRO A O 1
ATOM 893 N N . LEU A 1 117 ? -1.420 -9.929 -4.832 1.00 95.25 117 LEU A N 1
ATOM 894 C CA . LEU A 1 117 ? -0.266 -9.107 -5.205 1.00 95.25 117 LEU A CA 1
ATOM 895 C C . LEU A 1 117 ? 1.057 -9.862 -5.071 1.00 95.25 117 LEU A C 1
ATOM 897 O O . LEU A 1 117 ? 2.022 -9.461 -5.722 1.00 95.25 117 LEU A O 1
ATOM 901 N N . PHE A 1 118 ? 1.115 -10.948 -4.290 1.00 95.19 118 PHE A N 1
ATOM 902 C CA . PHE A 1 118 ? 2.305 -11.803 -4.209 1.00 95.19 118 PHE A CA 1
ATOM 903 C C . PHE A 1 118 ? 2.635 -12.480 -5.544 1.00 95.19 118 PHE A C 1
ATOM 905 O O . PHE A 1 118 ? 3.809 -12.706 -5.827 1.00 95.19 118 PHE A O 1
ATOM 912 N N . ASP A 1 119 ? 1.636 -12.684 -6.404 1.00 93.75 119 ASP A N 1
ATOM 913 C CA . ASP A 1 119 ? 1.801 -13.241 -7.751 1.00 93.75 119 ASP A CA 1
ATOM 914 C C . ASP A 1 119 ? 1.875 -12.158 -8.843 1.00 93.75 119 ASP A C 1
ATOM 916 O O . ASP A 1 119 ? 1.874 -12.455 -10.039 1.00 93.75 119 ASP A O 1
ATOM 920 N N . SER A 1 120 ? 1.948 -10.878 -8.458 1.00 93.31 120 SER A N 1
ATOM 921 C CA . SER A 1 120 ? 2.005 -9.772 -9.413 1.00 93.31 120 SER A CA 1
ATOM 922 C C . SER A 1 120 ? 3.238 -9.880 -10.321 1.00 93.31 120 SER A C 1
ATOM 924 O O . SER A 1 120 ? 4.347 -10.123 -9.823 1.00 93.31 120 SER A O 1
ATOM 926 N N . PRO A 1 121 ? 3.112 -9.605 -11.637 1.00 91.62 121 PRO A N 1
ATOM 927 C CA . PRO A 1 121 ? 4.269 -9.519 -12.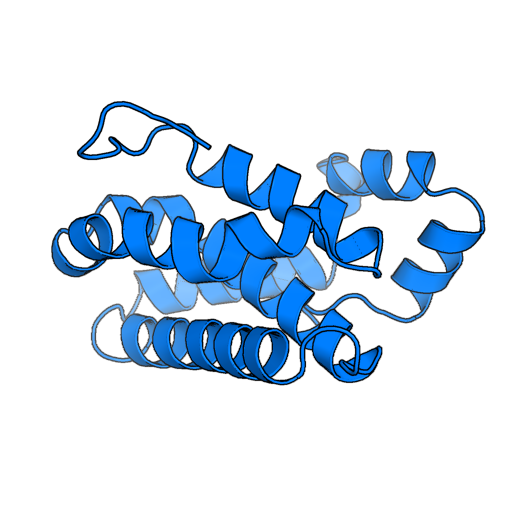529 1.00 91.62 121 PRO A CA 1
ATOM 928 C C . PRO A 1 121 ? 5.206 -8.363 -12.138 1.00 91.62 121 PRO A C 1
ATOM 930 O O . PRO A 1 121 ? 6.400 -8.387 -12.443 1.00 91.62 121 PRO A O 1
ATOM 933 N N . HIS A 1 122 ? 4.701 -7.369 -11.403 1.00 92.31 122 HIS A N 1
ATOM 934 C CA . HIS A 1 122 ? 5.469 -6.220 -10.946 1.00 92.31 122 HIS A CA 1
ATOM 935 C C . HIS A 1 122 ? 6.150 -6.497 -9.599 1.00 92.31 122 HIS A C 1
ATOM 937 O O . HIS A 1 122 ? 5.502 -6.562 -8.556 1.00 92.31 122 HIS A O 1
ATOM 943 N N . GLY A 1 123 ? 7.482 -6.600 -9.604 1.00 91.69 123 GLY A N 1
ATOM 944 C CA . GLY A 1 123 ? 8.261 -6.929 -8.401 1.00 91.69 123 GLY A CA 1
ATOM 945 C C . GLY A 1 123 ? 8.069 -5.968 -7.222 1.00 91.69 123 GLY A C 1
ATOM 946 O O . GLY A 1 123 ? 7.975 -6.423 -6.084 1.00 91.69 123 GLY A O 1
ATOM 947 N N . HIS A 1 124 ? 7.925 -4.666 -7.489 1.00 91.38 124 HIS A N 1
ATOM 948 C CA . HIS A 1 124 ? 7.669 -3.666 -6.447 1.00 91.38 124 HIS A CA 1
ATOM 949 C C . HIS A 1 124 ? 6.344 -3.915 -5.708 1.00 91.38 124 HIS A C 1
ATOM 951 O O . HIS A 1 124 ? 6.286 -3.739 -4.494 1.00 91.38 124 HIS A O 1
ATOM 957 N N . LEU A 1 125 ? 5.308 -4.417 -6.396 1.00 95.25 125 LEU A N 1
ATOM 958 C CA . LEU A 1 125 ? 4.039 -4.781 -5.758 1.00 95.25 125 LEU A CA 1
ATOM 959 C C . LEU A 1 125 ? 4.167 -6.013 -4.866 1.00 95.25 125 LEU A C 1
ATOM 961 O O . LEU A 1 125 ? 3.566 -6.032 -3.797 1.00 95.25 125 LEU A O 1
ATOM 965 N N . ARG A 1 126 ? 4.986 -7.004 -5.246 1.00 95.31 126 ARG A N 1
ATOM 966 C CA . ARG A 1 126 ? 5.265 -8.156 -4.371 1.00 95.31 126 ARG A CA 1
ATOM 967 C C . ARG A 1 126 ? 5.951 -7.708 -3.080 1.00 95.31 126 ARG A C 1
ATOM 969 O O . ARG A 1 126 ? 5.520 -8.074 -1.992 1.00 95.31 126 ARG A O 1
ATOM 976 N N . ALA A 1 127 ? 6.965 -6.847 -3.190 1.00 93.00 127 ALA A N 1
ATOM 977 C CA . ALA A 1 127 ? 7.627 -6.259 -2.025 1.00 93.00 127 ALA A CA 1
ATOM 978 C C . ALA A 1 127 ? 6.655 -5.435 -1.161 1.00 93.00 127 ALA A C 1
ATOM 980 O O . ALA A 1 127 ? 6.666 -5.536 0.067 1.00 93.00 127 ALA A O 1
ATOM 981 N N . LYS A 1 128 ? 5.770 -4.653 -1.794 1.00 94.62 128 LYS A N 1
ATOM 982 C CA . LYS A 1 128 ? 4.737 -3.886 -1.093 1.00 94.62 128 LYS A CA 1
ATOM 983 C C . LYS A 1 128 ? 3.732 -4.782 -0.370 1.00 94.62 128 LYS A C 1
ATOM 985 O O . LYS A 1 128 ? 3.355 -4.458 0.754 1.00 94.62 128 LYS A O 1
ATOM 990 N N . ALA A 1 129 ? 3.338 -5.898 -0.979 1.00 95.69 129 ALA A N 1
ATOM 991 C CA . ALA A 1 129 ? 2.462 -6.893 -0.371 1.00 95.69 129 ALA A CA 1
ATOM 992 C C . ALA A 1 129 ? 3.096 -7.499 0.889 1.00 95.69 129 ALA A C 1
ATOM 994 O O . ALA A 1 129 ? 2.435 -7.544 1.923 1.00 95.69 129 ALA A O 1
ATOM 995 N N . CYS A 1 130 ? 4.390 -7.853 0.849 1.00 94.38 130 CYS A N 1
ATOM 996 C CA . CYS A 1 130 ? 5.127 -8.317 2.032 1.00 94.38 130 CYS A CA 1
ATOM 997 C C . CYS A 1 130 ? 5.101 -7.280 3.165 1.00 94.38 130 CYS A C 1
ATOM 999 O O . CYS A 1 130 ? 4.796 -7.611 4.310 1.00 94.38 130 CYS A O 1
ATOM 1001 N N . TRP A 1 131 ? 5.399 -6.016 2.847 1.00 93.69 131 TRP A N 1
ATOM 1002 C CA . TRP A 1 131 ? 5.378 -4.936 3.835 1.00 93.69 131 TRP A CA 1
ATOM 1003 C C . TRP A 1 131 ? 3.979 -4.739 4.439 1.00 93.69 131 TRP A C 1
ATOM 1005 O O . TRP A 1 131 ? 3.837 -4.619 5.656 1.00 93.69 131 TRP A O 1
ATOM 1015 N N . LEU A 1 132 ? 2.939 -4.753 3.600 1.00 94.94 132 LEU A N 1
ATOM 1016 C CA . LEU A 1 132 ? 1.556 -4.570 4.033 1.00 94.94 132 LEU A CA 1
ATOM 1017 C C . LEU A 1 132 ? 1.058 -5.742 4.887 1.00 94.94 132 LEU A C 1
ATOM 1019 O O . LEU A 1 132 ? 0.398 -5.509 5.894 1.00 94.94 132 LEU A O 1
ATOM 1023 N N . ALA A 1 133 ? 1.405 -6.980 4.526 1.00 93.56 133 ALA A N 1
ATOM 1024 C CA . ALA A 1 133 ? 1.114 -8.157 5.341 1.00 93.56 133 ALA A CA 1
ATOM 1025 C C . ALA A 1 133 ? 1.756 -8.032 6.731 1.00 93.56 133 ALA A C 1
ATOM 1027 O O . ALA A 1 133 ? 1.082 -8.239 7.736 1.00 93.56 133 ALA A O 1
ATOM 1028 N N . GLY A 1 134 ? 3.011 -7.571 6.802 1.00 92.50 134 GLY A N 1
ATOM 1029 C CA . GLY A 1 134 ? 3.676 -7.257 8.069 1.00 92.50 134 GLY A CA 1
ATOM 1030 C C . GLY A 1 134 ? 2.937 -6.201 8.900 1.00 92.50 134 GLY A C 1
ATOM 1031 O O . GLY A 1 134 ? 2.799 -6.359 10.110 1.00 92.50 134 GLY A O 1
ATOM 1032 N N . ALA A 1 135 ? 2.393 -5.158 8.262 1.00 93.19 135 ALA A N 1
ATOM 1033 C CA . ALA A 1 135 ? 1.635 -4.103 8.944 1.00 93.19 135 ALA A CA 1
ATOM 1034 C C . ALA A 1 135 ? 0.322 -4.592 9.594 1.00 93.19 135 ALA A C 1
ATOM 1036 O O . ALA A 1 135 ? -0.202 -3.916 10.485 1.00 93.19 135 ALA A O 1
ATOM 1037 N N . PHE A 1 136 ? -0.203 -5.743 9.163 1.00 93.94 136 PHE A N 1
ATOM 1038 C CA . PHE A 1 136 ? -1.424 -6.368 9.683 1.00 93.94 136 PHE A CA 1
ATOM 1039 C C . PHE A 1 136 ? -1.186 -7.762 10.285 1.00 93.94 136 PHE A C 1
ATOM 1041 O O . PHE A 1 136 ? -2.148 -8.483 10.529 1.00 93.94 136 PHE A O 1
ATOM 1048 N N . ALA A 1 137 ? 0.061 -8.156 10.552 1.00 90.31 137 ALA A N 1
ATOM 1049 C CA . ALA A 1 137 ? 0.392 -9.500 11.038 1.00 90.31 137 ALA A CA 1
ATOM 1050 C C . ALA A 1 137 ? -0.209 -9.847 12.418 1.00 90.31 137 ALA A C 1
ATOM 1052 O O . ALA A 1 137 ? -0.257 -11.009 12.806 1.00 90.31 137 ALA A O 1
ATOM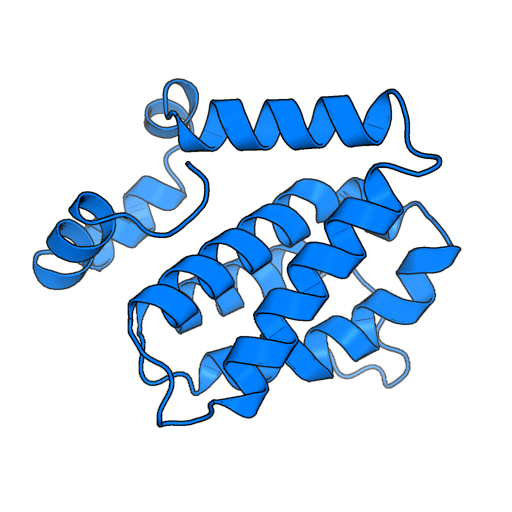 1053 N N . ASP A 1 138 ? -0.660 -8.844 13.166 1.00 88.44 138 ASP A N 1
ATOM 1054 C CA . ASP A 1 138 ? -1.267 -8.934 14.493 1.00 88.44 138 ASP A CA 1
ATOM 1055 C C . ASP A 1 138 ? -2.805 -9.016 14.476 1.00 88.44 138 ASP A C 1
ATOM 1057 O O . ASP A 1 138 ? -3.419 -9.132 15.540 1.00 88.44 138 ASP A O 1
ATOM 1061 N N . ILE A 1 139 ? -3.455 -8.955 13.305 1.00 86.88 139 ILE A N 1
ATOM 1062 C CA . ILE A 1 139 ? -4.911 -9.134 13.237 1.00 86.88 139 ILE A CA 1
ATOM 1063 C C . ILE A 1 139 ? -5.284 -10.609 13.419 1.00 86.88 139 ILE A C 1
ATOM 1065 O O . ILE A 1 139 ? -4.590 -11.514 12.960 1.00 86.88 139 ILE A O 1
ATOM 1069 N N . SER A 1 140 ? -6.415 -10.865 14.074 1.00 78.19 140 SER A N 1
ATOM 1070 C CA . SER A 1 140 ? -6.951 -12.221 14.208 1.00 78.19 140 SER A CA 1
ATOM 1071 C C . SER A 1 140 ? -7.715 -12.617 12.946 1.00 78.19 140 SER A C 1
ATOM 1073 O O . SER A 1 140 ? -8.746 -12.016 12.651 1.00 78.19 140 SER A O 1
ATOM 1075 N N . PHE A 1 141 ? -7.217 -13.627 12.234 1.00 72.69 141 PHE A N 1
ATOM 1076 C CA . PHE A 1 141 ? -7.923 -14.269 11.123 1.00 72.69 141 PHE A CA 1
ATOM 1077 C C . PHE A 1 141 ? -8.959 -15.246 11.681 1.00 72.69 141 PHE A C 1
ATOM 1079 O O . PHE A 1 141 ? -8.640 -16.038 12.574 1.00 72.69 141 PHE A O 1
ATOM 1086 N N . GLN A 1 142 ? -10.197 -15.182 11.188 1.00 65.19 142 GLN A N 1
ATOM 1087 C CA . GLN A 1 142 ? -11.316 -15.977 11.705 1.00 65.19 142 GLN A CA 1
ATOM 1088 C C . GLN A 1 142 ? -11.076 -17.488 11.575 1.00 65.19 142 GLN A C 1
ATOM 1090 O O . GLN A 1 142 ? -11.529 -18.244 12.434 1.00 65.19 142 GLN A O 1
ATOM 1095 N N . ASP A 1 143 ? -10.286 -17.911 10.584 1.00 62.75 143 ASP A N 1
ATOM 1096 C CA . ASP A 1 143 ? -9.962 -19.321 10.335 1.00 62.75 143 ASP A CA 1
ATOM 1097 C C . ASP A 1 143 ? -8.607 -19.770 10.922 1.00 62.75 143 ASP A C 1
ATOM 1099 O O . ASP A 1 143 ? -8.166 -20.898 10.699 1.00 62.75 143 ASP A O 1
ATOM 1103 N N . GLY A 1 144 ? -7.906 -18.908 11.671 1.00 53.91 144 GLY A N 1
ATOM 1104 C CA . GLY A 1 144 ? -6.599 -19.235 12.260 1.00 53.91 144 GLY A CA 1
ATOM 1105 C C . GLY A 1 144 ? -5.463 -19.445 11.245 1.00 53.91 144 GLY A C 1
ATOM 1106 O O . GLY A 1 144 ? -4.360 -19.826 11.636 1.00 53.91 144 GLY A O 1
ATOM 1107 N N . GLN A 1 145 ? -5.706 -19.184 9.960 1.00 48.50 145 GLN A N 1
ATOM 1108 C CA . GLN A 1 145 ? -4.691 -19.159 8.911 1.00 48.50 145 GLN A CA 1
ATOM 1109 C C . GLN A 1 145 ? -4.319 -17.704 8.631 1.00 48.50 145 GLN A C 1
ATOM 1111 O O . GLN A 1 145 ? -5.066 -16.977 7.982 1.00 48.50 145 GLN A O 1
ATOM 1116 N N . GLY A 1 146 ? -3.185 -17.267 9.180 1.00 51.38 146 GLY A N 1
ATOM 1117 C CA . GLY A 1 146 ? -2.566 -16.012 8.759 1.00 51.38 146 GLY A CA 1
ATOM 1118 C C . GLY A 1 146 ? -2.036 -16.110 7.318 1.00 51.38 146 GLY A C 1
ATOM 1119 O O . GLY A 1 146 ? -1.866 -17.225 6.815 1.00 51.38 146 GLY A O 1
ATOM 1120 N N . PRO A 1 147 ? -1.802 -14.967 6.652 1.00 49.50 147 PRO A N 1
ATOM 1121 C CA . PRO A 1 147 ? -1.183 -14.903 5.331 1.00 49.50 147 PRO A CA 1
ATOM 1122 C C . PRO A 1 147 ? 0.293 -15.318 5.352 1.00 49.50 147 PRO A C 1
ATOM 1124 O O . PRO A 1 147 ? 0.936 -15.227 6.425 1.00 49.50 147 PRO A O 1
#

Secondary structure (DSSP, 8-state):
--S--HHHHHHHHH-HHHHHHHHT-HHHHTT-HHHHHHHHHHHHHHH-HHHHHHHHHHHHHHHHHHHHHHGGG--HHHHHHHHHHHHHHHHTHHHHHT-HHHHHHHHHHIIIIIGGGGG-SSHHHHHHHHHHHHHTTTS--TTS---

Mean predicted aligned error: 5.65 Å

pLDDT: mean 86.83, std 10.99, range [48.5, 97.19]

Nearest PDB structures (foldseek):
  8pv8-assembly1_CR  TM=7.025E-01  e=4.554E+00  Thermochaetoides thermophila DSM 1495
  7ldg-assembly1_C-2  TM=4.312E-01  e=1.618E+00  Homo sapiens
  6r7o-assembly2_B  TM=4.754E-01  e=3.225E+00  Homo sapiens
  6rrk-assembly2_A  TM=4.328E-01  e=6.121E+00  Homo sapiens

Foldseek 3Di:
DLFQDPVLVVCCVPPVPVSLVCVPPPVNLVPDPNNVVLVVLQCVCVVPVPPSVVVLLVVLLVLLVVQVVCPLVDDPVSVRSNLSSLSNCLSCLVVQCVDPVNLVVVQVSCVVRLVVQCVHPDPSSVVSSVSSLVSCVPRDDPVNDRD

Solvent-accessible surface area (backbone atoms only — not comparable to full-atom values): 8206 Å² total; per-residue (Å²): 110,67,39,65,48,68,70,55,50,51,38,44,72,78,38,47,69,57,47,54,52,55,77,70,34,68,76,70,40,72,76,31,68,43,46,56,52,49,52,49,51,46,50,51,35,68,76,40,48,81,60,52,40,56,55,48,52,53,51,33,52,46,45,37,48,53,42,58,73,43,46,96,72,49,49,70,69,51,51,22,48,32,43,19,30,49,50,54,52,42,69,37,30,72,66,40,60,75,34,71,87,41,44,80,48,46,59,62,47,39,61,71,52,38,56,63,27,64,75,42,92,49,64,69,41,25,56,47,31,54,53,38,50,62,57,50,66,85,62,85,46,95,84,75,64,76,134

Radius of gyration: 15.06 Å; Cα contacts (8 Å, |Δi|>4): 129; chains: 1; bounding box: 36×34×35 Å

Organism: Auxenochlorella protothecoides (NCBI:txid3075)

Sequence (147 aa):
MLCFSESDAELWQENPHEYIRKGYDIIEDLHSTKTAAMNFLLELCKSRPKGNLDALVQHMVGILGEFRAAGPGADLALARRADGACLAIGTLSEVLKQKARYAASLEPMLLQHVVPLFDSPHGHLRAKACWLAGAFADISFQDGQGP